Protein AF-A0A4R6JY33-F1 (afdb_monomer_lite)

pLDDT: mean 80.72, std 19.79, range [40.62, 96.75]

Structure (mmCIF, N/CA/C/O backbone):
data_AF-A0A4R6JY33-F1
#
_entry.id   AF-A0A4R6JY33-F1
#
loop_
_atom_site.group_PDB
_atom_site.id
_atom_site.type_symbol
_atom_site.label_atom_id
_atom_site.label_alt_id
_atom_site.label_comp_id
_atom_site.label_asym_id
_atom_site.label_entity_id
_atom_site.label_seq_id
_atom_site.pdbx_PDB_ins_code
_atom_site.Cartn_x
_atom_site.Cartn_y
_atom_site.Cartn_z
_atom_site.occupancy
_atom_site.B_iso_or_equiv
_atom_site.auth_seq_id
_atom_site.auth_comp_id
_atom_site.auth_asym_id
_atom_site.auth_atom_id
_atom_site.pdbx_PDB_model_num
ATOM 1 N N . MET A 1 1 ? 0.046 28.956 13.163 1.00 40.72 1 MET A N 1
ATOM 2 C CA . MET A 1 1 ? 0.186 27.718 12.369 1.00 40.72 1 MET A CA 1
ATOM 3 C C . MET A 1 1 ? -0.013 26.555 13.322 1.00 40.72 1 MET A C 1
ATOM 5 O O . MET A 1 1 ? 0.861 26.309 14.138 1.00 40.72 1 MET A O 1
ATOM 9 N N . THR A 1 2 ? -1.185 25.926 13.332 1.00 41.41 2 THR A N 1
ATOM 10 C CA . THR A 1 2 ? -1.399 24.719 14.141 1.00 41.41 2 THR A CA 1
ATOM 11 C C . THR A 1 2 ? -0.792 23.548 13.386 1.00 41.41 2 THR A C 1
ATOM 13 O O . THR A 1 2 ? -1.288 23.185 12.321 1.00 41.41 2 THR A O 1
ATOM 16 N N . ALA A 1 3 ? 0.311 23.000 13.899 1.00 53.78 3 ALA A N 1
ATOM 17 C CA . ALA A 1 3 ? 0.800 21.709 13.443 1.00 53.78 3 ALA A CA 1
ATOM 18 C C . ALA A 1 3 ? -0.327 20.698 13.684 1.00 53.78 3 ALA A C 1
ATOM 20 O O . ALA A 1 3 ? -0.821 20.583 14.807 1.00 53.78 3 ALA A O 1
ATOM 21 N N . GLN A 1 4 ? -0.799 20.046 12.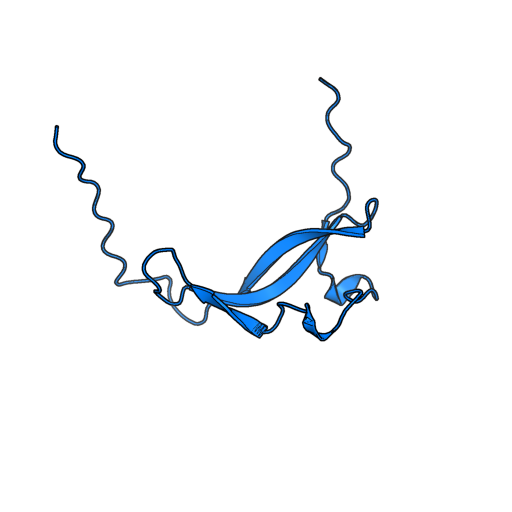622 1.00 55.59 4 GLN A N 1
ATOM 22 C CA . GLN A 1 4 ? -1.715 18.923 12.775 1.00 55.59 4 GLN A CA 1
ATOM 23 C C . GLN A 1 4 ? -0.982 17.883 13.633 1.00 55.59 4 GLN A C 1
ATOM 25 O O . GLN A 1 4 ? 0.213 17.670 13.389 1.00 55.59 4 GLN A O 1
ATOM 30 N N . PRO A 1 5 ? -1.628 17.287 14.651 1.00 57.16 5 PRO A N 1
ATOM 31 C CA . PRO A 1 5 ? -1.023 16.168 15.355 1.00 57.16 5 PRO A CA 1
ATOM 32 C C . PRO A 1 5 ? -0.579 15.161 14.296 1.00 57.16 5 PRO A C 1
ATOM 34 O O . PRO A 1 5 ? -1.315 14.894 13.346 1.00 57.16 5 PRO A O 1
ATOM 37 N N . THR A 1 6 ? 0.663 14.691 14.384 1.00 58.53 6 THR A N 1
ATOM 38 C CA . THR A 1 6 ? 1.146 13.639 13.494 1.00 58.53 6 THR A CA 1
ATOM 39 C C . THR A 1 6 ? 0.365 12.386 13.865 1.00 58.53 6 THR A C 1
ATOM 41 O O . THR A 1 6 ? 0.759 11.675 14.785 1.00 58.53 6 THR A O 1
ATOM 44 N N . GLY A 1 7 ? -0.793 12.189 13.226 1.00 66.81 7 GLY A N 1
ATOM 45 C CA . GLY A 1 7 ? -1.594 10.984 13.379 1.00 66.81 7 GLY A CA 1
ATOM 46 C C . GLY A 1 7 ? -0.688 9.779 13.172 1.00 66.81 7 GLY A C 1
ATOM 47 O O . GLY A 1 7 ? 0.224 9.813 12.336 1.00 66.81 7 GLY A O 1
ATOM 48 N N . THR A 1 8 ? -0.876 8.743 13.983 1.00 86.75 8 THR A N 1
ATOM 49 C CA . THR A 1 8 ? -0.032 7.553 13.871 1.00 86.75 8 THR A CA 1
ATOM 50 C C . THR A 1 8 ? -0.283 6.927 12.503 1.00 86.75 8 THR A C 1
ATOM 52 O O . THR A 1 8 ? -1.412 6.564 12.175 1.00 86.75 8 THR A O 1
ATOM 55 N N . LEU A 1 9 ? 0.764 6.860 11.677 1.00 92.5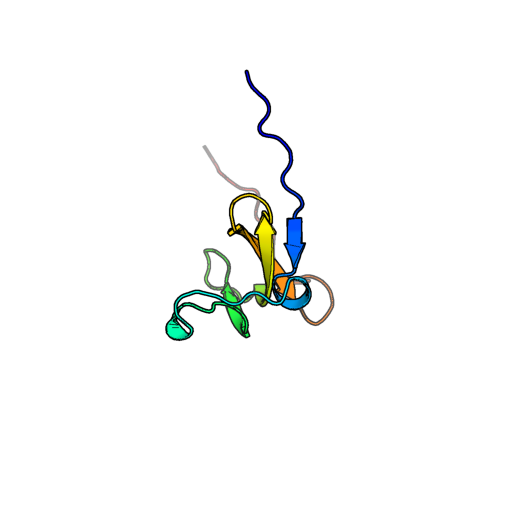6 9 LEU A N 1
ATOM 56 C CA . LEU A 1 9 ? 0.704 6.186 10.387 1.00 92.56 9 LEU A CA 1
ATOM 57 C C . LEU A 1 9 ? 1.014 4.713 10.596 1.00 92.56 9 LEU A C 1
ATOM 59 O O . LEU A 1 9 ? 2.116 4.369 11.023 1.00 92.56 9 LEU A O 1
ATOM 63 N N . GLN A 1 10 ? 0.056 3.857 10.264 1.00 95.12 10 GLN A N 1
ATOM 64 C CA . GLN A 1 10 ? 0.206 2.412 10.368 1.00 95.12 10 GLN A CA 1
ATOM 65 C C . GLN A 1 10 ? -0.139 1.741 9.030 1.00 95.12 10 GLN A C 1
ATOM 67 O O . GLN A 1 10 ? -1.017 2.237 8.317 1.00 95.12 10 GLN A O 1
ATOM 72 N 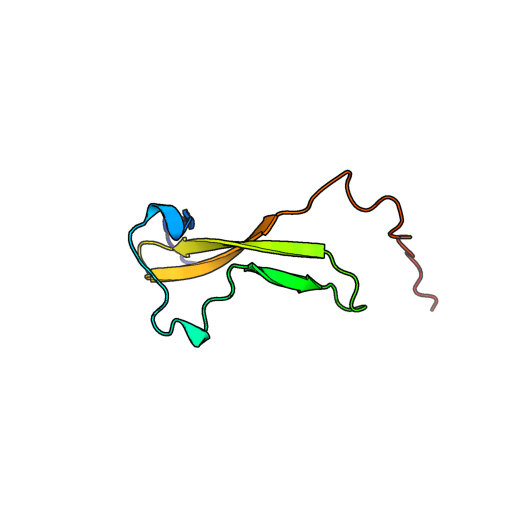N . PRO A 1 11 ? 0.529 0.637 8.653 1.00 95.44 11 PRO A N 1
ATOM 73 C CA . PRO A 1 11 ? 0.125 -0.161 7.499 1.00 95.44 11 PRO A CA 1
ATOM 74 C C . PRO A 1 11 ? -1.308 -0.672 7.674 1.00 95.44 11 PRO A C 1
ATOM 76 O O . PRO A 1 11 ? -1.655 -1.202 8.733 1.00 95.44 11 PRO A O 1
ATOM 79 N N . LEU A 1 12 ? -2.156 -0.525 6.652 1.00 96.25 12 LEU A N 1
ATOM 80 C CA . LEU A 1 12 ? -3.553 -0.958 6.693 1.00 96.25 12 LEU A CA 1
ATOM 81 C C . LEU A 1 12 ? -3.649 -2.441 7.069 1.00 96.25 12 LEU A C 1
ATOM 83 O O . LEU A 1 12 ? -4.531 -2.793 7.857 1.00 96.25 12 LEU A O 1
ATOM 87 N N . SER A 1 13 ? -2.717 -3.282 6.596 1.00 95.56 13 SER A N 1
ATOM 88 C CA . SER A 1 13 ? -2.667 -4.710 6.934 1.00 95.56 13 SER A CA 1
ATOM 89 C C . SER A 1 13 ? -2.526 -4.995 8.432 1.00 95.56 13 SER A C 1
ATOM 91 O O . SER A 1 13 ? -2.928 -6.062 8.887 1.00 95.56 13 SER A O 1
ATOM 93 N N . GLU A 1 14 ? -1.986 -4.055 9.208 1.00 95.44 14 GLU A N 1
ATOM 94 C CA . GLU A 1 14 ? -1.766 -4.196 10.651 1.00 95.44 14 GLU A CA 1
ATOM 95 C C . GLU A 1 14 ? -2.881 -3.569 11.498 1.00 95.44 14 GLU A C 1
ATOM 97 O O . GLU A 1 14 ? -2.920 -3.757 12.712 1.00 95.44 14 GLU A O 1
ATOM 102 N N . THR A 1 15 ? -3.803 -2.827 10.883 1.00 91.69 15 THR A N 1
ATOM 103 C CA . THR A 1 15 ? -4.863 -2.112 11.619 1.00 91.69 15 THR A CA 1
ATOM 104 C C . THR A 1 15 ? -6.136 -2.929 11.844 1.00 91.69 15 THR A C 1
ATOM 106 O O . THR A 1 15 ? -7.027 -2.486 12.569 1.00 91.69 15 THR A O 1
ATOM 109 N N . GLY A 1 16 ? -6.278 -4.080 11.176 1.00 91.19 16 GLY A N 1
ATOM 110 C CA . GLY A 1 16 ? -7.532 -4.844 11.137 1.00 91.19 16 GLY A CA 1
ATOM 111 C C . GLY A 1 16 ? -8.675 -4.147 10.381 1.00 91.19 16 GLY A C 1
ATOM 112 O O . GLY A 1 16 ? -9.809 -4.624 10.415 1.00 91.19 16 GLY A O 1
ATOM 113 N N . GLN A 1 17 ? -8.402 -3.024 9.709 1.00 91.81 17 GLN A N 1
ATOM 114 C CA . GLN A 1 17 ? -9.358 -2.313 8.862 1.00 91.81 17 GLN A CA 1
ATOM 115 C C . GLN A 1 17 ? -9.232 -2.763 7.401 1.00 91.81 17 GLN A C 1
ATOM 117 O O . GLN A 1 17 ? -8.278 -3.429 6.999 1.00 91.81 17 GLN A O 1
ATOM 122 N N . THR A 1 18 ? -10.206 -2.375 6.583 1.00 93.88 18 THR A N 1
ATOM 123 C CA . THR A 1 18 ? -10.183 -2.570 5.131 1.00 93.88 18 THR A CA 1
ATOM 124 C C . THR A 1 18 ? -10.727 -1.327 4.431 1.00 93.88 18 THR A C 1
ATOM 126 O O . THR A 1 18 ? -11.310 -0.450 5.073 1.00 93.88 18 THR A O 1
ATOM 129 N N . VAL A 1 19 ? -10.530 -1.233 3.118 1.00 94.38 19 VAL A N 1
ATOM 130 C CA . VAL A 1 19 ? -11.116 -0.162 2.306 1.00 94.38 19 VAL A CA 1
ATOM 131 C C . VAL A 1 19 ? -12.642 -0.293 2.250 1.00 94.38 19 VAL A C 1
ATOM 133 O O . VAL A 1 19 ? -13.184 -1.396 2.295 1.00 94.38 19 VAL A O 1
ATOM 136 N N . ALA A 1 20 ? -13.345 0.836 2.141 1.00 94.19 20 ALA A N 1
ATOM 137 C CA . ALA A 1 20 ? -14.811 0.855 2.140 1.00 94.19 20 ALA A CA 1
ATOM 138 C C . ALA A 1 20 ? -15.426 0.154 0.913 1.00 94.19 20 ALA A C 1
ATOM 140 O O . ALA A 1 20 ? -16.449 -0.513 1.038 1.00 94.19 20 ALA A O 1
ATOM 141 N N . ASP A 1 21 ? -14.793 0.295 -0.254 1.00 95.56 21 ASP A N 1
ATOM 142 C CA . ASP A 1 21 ? -15.154 -0.410 -1.484 1.00 95.56 21 ASP A CA 1
ATOM 143 C C . ASP A 1 21 ? -13.983 -1.311 -1.913 1.00 95.56 21 ASP A C 1
ATOM 145 O O . ASP A 1 21 ? -12.928 -0.787 -2.287 1.00 95.56 21 ASP A O 1
ATOM 149 N N . PRO A 1 22 ? -14.145 -2.647 -1.904 1.00 93.38 22 PRO A N 1
ATOM 150 C CA . PRO A 1 22 ? -13.125 -3.577 -2.385 1.00 93.38 22 PRO A CA 1
ATOM 151 C C . PRO A 1 22 ? -12.670 -3.312 -3.829 1.00 93.38 22 PRO A C 1
ATOM 153 O O . PRO A 1 22 ? -11.509 -3.551 -4.153 1.00 93.38 22 PRO A O 1
ATOM 156 N N . GLY A 1 23 ? -13.538 -2.778 -4.698 1.00 95.44 23 GLY A N 1
ATOM 157 C CA . GLY A 1 23 ? -13.182 -2.406 -6.074 1.00 95.44 23 GLY A CA 1
ATOM 158 C C . GLY A 1 23 ? -12.229 -1.206 -6.162 1.00 95.44 23 GLY A C 1
ATOM 159 O O . GLY A 1 23 ? -11.556 -1.006 -7.177 1.00 95.44 23 GLY A O 1
ATOM 160 N N . GLN A 1 24 ? -12.128 -0.424 -5.087 1.00 94.00 24 GLN A N 1
ATOM 161 C CA . GLN A 1 24 ? -11.191 0.690 -4.954 1.00 94.00 24 GLN A CA 1
ATOM 162 C C . GLN A 1 24 ? -9.921 0.310 -4.188 1.00 94.00 24 GLN A C 1
ATOM 164 O O . GLN A 1 24 ? -9.059 1.168 -4.006 1.00 94.00 24 GLN A O 1
ATOM 169 N N . ASP A 1 25 ? -9.750 -0.952 -3.776 1.00 95.94 25 ASP A N 1
ATOM 170 C CA . ASP A 1 25 ? -8.479 -1.386 -3.204 1.00 95.94 25 ASP A CA 1
ATOM 171 C C . ASP A 1 25 ? -7.384 -1.304 -4.274 1.00 95.94 25 ASP A C 1
ATOM 173 O O . ASP A 1 25 ? -7.486 -1.881 -5.366 1.00 95.94 25 ASP A O 1
ATOM 177 N N . VAL A 1 26 ? -6.353 -0.515 -3.983 1.00 96.38 26 VAL A N 1
ATOM 178 C CA . VAL A 1 26 ? -5.224 -0.293 -4.889 1.00 96.38 26 VAL A CA 1
ATOM 179 C C . VAL A 1 26 ? -4.038 -1.198 -4.592 1.00 96.38 26 VAL A C 1
ATOM 181 O O . VAL A 1 26 ? -3.090 -1.209 -5.377 1.00 96.38 26 VAL A O 1
ATOM 184 N N . ARG A 1 27 ? -4.080 -1.988 -3.514 1.00 95.81 27 ARG A N 1
ATOM 185 C CA . ARG A 1 27 ? -3.046 -2.988 -3.230 1.00 95.81 27 ARG A CA 1
ATOM 186 C C . ARG A 1 27 ? -2.988 -4.018 -4.361 1.00 95.81 27 ARG A C 1
ATOM 188 O O . ARG A 1 27 ? -4.003 -4.381 -4.952 1.00 95.81 27 ARG A O 1
ATOM 195 N N . GLY A 1 28 ? -1.778 -4.429 -4.725 1.00 95.25 28 GLY A N 1
ATOM 196 C CA . GLY A 1 28 ? -1.500 -5.281 -5.882 1.00 95.25 28 GLY A CA 1
ATOM 197 C C . GLY A 1 28 ? -1.505 -4.561 -7.239 1.00 95.25 28 GLY A C 1
ATOM 198 O O . GLY A 1 28 ? -1.118 -5.165 -8.242 1.00 95.25 28 GLY A O 1
ATOM 199 N N . ARG A 1 29 ? -1.898 -3.279 -7.320 1.00 95.94 29 ARG A N 1
ATOM 200 C CA . ARG A 1 29 ? -1.856 -2.529 -8.587 1.00 95.94 29 ARG A CA 1
ATOM 201 C C . ARG A 1 29 ? -0.426 -2.140 -8.956 1.00 95.94 29 ARG A C 1
ATOM 203 O O . ARG A 1 29 ? 0.430 -1.927 -8.100 1.00 95.94 29 ARG A O 1
ATOM 210 N N . THR A 1 30 ? -0.178 -2.031 -10.260 1.00 95.06 30 THR A N 1
ATOM 211 C CA . THR A 1 30 ? 1.115 -1.591 -10.799 1.00 95.06 30 THR A CA 1
ATOM 212 C C . THR A 1 30 ? 1.265 -0.083 -10.650 1.00 95.06 30 THR A C 1
ATOM 214 O O . THR A 1 30 ? 0.359 0.662 -11.018 1.00 95.06 30 THR A O 1
ATOM 217 N N . VAL A 1 31 ? 2.424 0.356 -10.164 1.00 93.56 31 VAL A N 1
ATOM 218 C CA . VAL A 1 31 ? 2.814 1.768 -10.150 1.00 93.56 31 VAL A CA 1
ATOM 219 C C . VAL A 1 31 ? 3.677 2.042 -11.374 1.00 93.56 31 VAL A C 1
ATOM 221 O O . VAL A 1 31 ? 4.640 1.313 -11.628 1.00 93.56 31 VAL A O 1
ATOM 224 N N . VAL A 1 32 ? 3.327 3.084 -12.120 1.00 92.19 32 VAL A N 1
ATOM 225 C CA . VAL A 1 32 ? 4.101 3.600 -13.254 1.00 92.19 32 VAL A CA 1
ATOM 226 C C . VAL A 1 32 ? 4.480 5.056 -13.000 1.00 92.19 32 VAL A C 1
ATOM 228 O O . VAL A 1 32 ? 3.750 5.758 -12.296 1.00 92.19 32 VAL A O 1
ATOM 231 N N . ASP A 1 33 ? 5.614 5.500 -13.537 1.00 90.00 33 ASP A N 1
ATOM 232 C CA . ASP A 1 33 ? 5.960 6.923 -13.572 1.00 90.00 33 ASP A CA 1
ATOM 233 C C . ASP A 1 33 ? 5.193 7.668 -14.682 1.00 90.00 33 ASP A C 1
ATOM 235 O O . ASP A 1 33 ? 4.340 7.099 -15.371 1.00 90.00 33 ASP A O 1
ATOM 239 N N . SER A 1 34 ? 5.474 8.963 -14.848 1.00 94.06 34 SER A N 1
ATOM 240 C CA . SER A 1 34 ? 4.824 9.811 -15.855 1.00 94.06 34 SER A CA 1
ATOM 241 C C . SER A 1 34 ? 5.091 9.389 -17.300 1.00 94.06 34 SER A C 1
ATOM 243 O O . SER A 1 34 ? 4.291 9.724 -18.171 1.00 94.06 34 SER A O 1
ATOM 245 N N . ASP A 1 35 ? 6.177 8.659 -17.551 1.00 93.62 35 ASP A N 1
ATOM 246 C CA . ASP A 1 35 ? 6.562 8.166 -18.875 1.00 93.62 35 ASP A CA 1
ATOM 247 C C . ASP A 1 35 ? 5.987 6.762 -19.145 1.00 93.62 35 ASP A C 1
ATOM 249 O O . ASP A 1 35 ? 6.168 6.193 -20.222 1.00 93.62 35 ASP A O 1
ATOM 253 N N . GLY A 1 36 ? 5.259 6.198 -18.173 1.00 90.31 36 GLY A N 1
ATOM 254 C CA . GLY A 1 36 ? 4.662 4.868 -18.245 1.00 90.31 36 GLY A CA 1
ATOM 255 C C . GLY A 1 36 ? 5.620 3.742 -17.854 1.00 90.31 36 GLY A C 1
ATOM 256 O O . GLY A 1 36 ? 5.269 2.568 -18.001 1.00 90.31 36 GLY A O 1
ATOM 257 N N . THR A 1 37 ? 6.809 4.059 -17.334 1.00 87.88 37 THR A N 1
ATOM 258 C CA . THR A 1 37 ? 7.770 3.039 -16.898 1.00 87.88 37 THR A CA 1
ATOM 259 C C . THR A 1 37 ? 7.311 2.422 -15.584 1.00 87.88 37 THR A C 1
ATOM 261 O O . THR A 1 37 ? 6.918 3.122 -14.651 1.00 87.88 37 THR A O 1
ATOM 264 N N . ARG A 1 38 ? 7.370 1.088 -15.478 1.00 88.50 38 ARG A N 1
ATOM 265 C CA . ARG A 1 38 ? 7.010 0.372 -14.247 1.00 88.50 38 ARG A CA 1
ATOM 266 C C . ARG A 1 38 ? 7.983 0.715 -13.116 1.00 88.50 38 ARG A C 1
ATOM 268 O O . ARG A 1 38 ? 9.165 0.404 -13.203 1.00 88.50 38 ARG A O 1
ATOM 275 N N . VAL A 1 39 ? 7.436 1.231 -12.018 1.00 89.75 39 VAL A N 1
ATOM 276 C CA . VAL A 1 39 ? 8.152 1.493 -10.761 1.00 89.75 39 VAL A CA 1
ATOM 277 C C . VAL A 1 39 ? 8.073 0.284 -9.826 1.00 89.75 39 VAL A C 1
ATOM 279 O O . VAL A 1 39 ? 9.067 -0.100 -9.218 1.00 89.75 39 VAL A O 1
ATOM 282 N N . GLY A 1 40 ? 6.901 -0.350 -9.720 1.00 92.94 40 GLY A N 1
ATOM 283 C CA . GLY A 1 40 ? 6.694 -1.458 -8.787 1.00 92.94 40 GLY A CA 1
ATOM 284 C C . GLY A 1 40 ? 5.234 -1.877 -8.648 1.00 92.94 40 GLY A C 1
ATOM 285 O O . GLY A 1 40 ? 4.429 -1.686 -9.565 1.00 92.94 40 GLY A O 1
ATOM 286 N N . THR A 1 41 ? 4.902 -2.456 -7.498 1.00 94.88 41 THR A N 1
ATOM 287 C CA . THR A 1 41 ? 3.543 -2.870 -7.124 1.00 94.88 41 THR A CA 1
ATOM 288 C C . THR A 1 41 ? 3.173 -2.253 -5.780 1.00 94.88 41 THR A C 1
ATOM 290 O O . THR A 1 41 ? 3.988 -2.265 -4.861 1.00 94.88 41 THR A O 1
ATOM 293 N N . VAL A 1 42 ? 1.952 -1.735 -5.635 1.00 96.44 42 VAL A N 1
ATOM 294 C CA . VAL A 1 42 ? 1.458 -1.267 -4.331 1.00 96.44 42 VAL A CA 1
ATOM 295 C C . VAL A 1 42 ? 1.345 -2.463 -3.385 1.00 96.44 42 VAL A C 1
ATOM 297 O O . VAL A 1 42 ? 0.548 -3.365 -3.632 1.00 96.44 42 VAL A O 1
ATOM 300 N N . ALA A 1 43 ? 2.123 -2.464 -2.310 1.00 96.06 43 ALA A N 1
ATOM 301 C CA . ALA A 1 43 ? 2.117 -3.516 -1.300 1.00 96.06 43 ALA A CA 1
ATOM 302 C C . ALA A 1 43 ? 1.102 -3.225 -0.189 1.00 96.06 43 ALA A C 1
ATOM 304 O O . ALA A 1 43 ? 0.331 -4.105 0.183 1.00 96.06 43 ALA A O 1
ATOM 305 N N . ASP A 1 44 ? 1.045 -1.977 0.292 1.00 96.75 44 ASP A N 1
ATOM 306 C CA . ASP A 1 44 ? 0.091 -1.584 1.333 1.00 96.75 44 ASP A CA 1
ATOM 307 C C . ASP A 1 44 ? -0.259 -0.085 1.315 1.00 96.75 44 ASP A C 1
ATOM 309 O O . ASP A 1 44 ? 0.314 0.701 0.556 1.00 96.75 44 ASP A O 1
ATOM 313 N N . LEU A 1 45 ? -1.210 0.311 2.162 1.00 96.31 45 LEU A N 1
ATOM 314 C CA . LEU A 1 45 ? -1.619 1.689 2.418 1.00 96.31 45 LEU A CA 1
ATOM 315 C C . LEU A 1 45 ? -1.176 2.106 3.819 1.00 96.31 45 LEU A C 1
ATOM 317 O O . LEU A 1 45 ? -1.541 1.454 4.791 1.00 96.31 45 LEU A O 1
ATOM 321 N N . LEU A 1 46 ? -0.455 3.219 3.949 1.00 95.62 46 LEU A N 1
ATOM 322 C CA . LEU A 1 46 ? -0.240 3.827 5.262 1.00 95.62 46 LEU A CA 1
ATOM 323 C C . LEU A 1 46 ? -1.446 4.690 5.606 1.00 95.62 46 LEU A C 1
ATOM 325 O O . LEU A 1 46 ? -1.742 5.672 4.912 1.00 95.62 46 LEU A O 1
ATOM 329 N N . VAL A 1 47 ? -2.137 4.310 6.675 1.00 94.94 47 VAL A N 1
ATOM 330 C CA . VAL A 1 47 ? -3.332 4.988 7.160 1.00 94.94 47 VAL A CA 1
ATOM 331 C C . VAL A 1 47 ? -3.022 5.801 8.402 1.00 94.94 47 VAL A C 1
ATOM 333 O O . VAL A 1 47 ? -2.354 5.342 9.321 1.00 94.94 47 VAL A O 1
ATOM 336 N N . ASP A 1 48 ? -3.543 7.017 8.413 1.00 93.56 48 ASP A N 1
ATOM 337 C CA . ASP A 1 48 ? -3.701 7.827 9.610 1.00 93.56 48 ASP A CA 1
ATOM 338 C C . ASP A 1 48 ? -4.812 7.198 10.453 1.00 93.56 48 ASP A C 1
ATOM 340 O O . ASP A 1 48 ? -5.973 7.154 10.027 1.00 93.56 48 ASP A O 1
ATOM 344 N N . THR A 1 49 ? -4.450 6.645 11.610 1.00 89.81 49 THR A N 1
ATOM 345 C CA . THR A 1 49 ? -5.384 5.899 12.460 1.00 89.81 49 THR A CA 1
ATOM 346 C C . THR A 1 49 ? -6.427 6.786 13.135 1.00 89.81 49 THR A C 1
ATOM 348 O O . THR A 1 49 ? -7.506 6.290 13.464 1.00 89.81 49 THR A O 1
ATOM 351 N N . ASP A 1 50 ? -6.141 8.079 13.304 1.00 91.38 50 ASP A N 1
ATOM 352 C CA . ASP A 1 50 ? -7.046 9.025 13.959 1.00 91.38 50 ASP A CA 1
ATOM 353 C C . ASP A 1 50 ? -8.139 9.476 12.985 1.00 91.38 50 ASP A C 1
ATOM 355 O O . ASP A 1 50 ? -9.326 9.494 13.319 1.00 91.38 50 ASP A O 1
ATOM 359 N N . GLU A 1 51 ? -7.757 9.777 11.740 1.00 91.94 51 GLU A N 1
ATOM 360 C CA . GLU A 1 51 ? -8.695 10.208 10.698 1.00 91.94 51 GLU A CA 1
ATOM 361 C C . GLU A 1 51 ? -9.287 9.061 9.866 1.00 91.94 51 GLU A C 1
ATOM 363 O O . GLU A 1 51 ? -10.240 9.286 9.115 1.00 91.94 51 GLU A O 1
ATOM 368 N N . LYS A 1 52 ? -8.727 7.849 9.969 1.00 91.56 52 LYS A N 1
ATOM 369 C CA . LYS A 1 52 ? -9.046 6.685 9.120 1.00 91.56 52 LYS A CA 1
ATOM 370 C C . LYS A 1 52 ? -8.890 6.992 7.629 1.00 91.56 52 LYS A C 1
ATOM 372 O O . LYS A 1 52 ? -9.739 6.647 6.806 1.00 91.56 52 LYS A O 1
ATOM 377 N N . LYS A 1 53 ? -7.795 7.670 7.279 1.00 93.00 53 LYS A N 1
ATOM 378 C CA . LYS A 1 53 ? -7.486 8.074 5.901 1.00 93.00 53 LYS A CA 1
ATOM 379 C C . LYS A 1 53 ? -6.147 7.518 5.454 1.00 93.00 53 LYS A C 1
ATOM 381 O O . LYS A 1 53 ? -5.145 7.688 6.141 1.00 93.00 53 LYS A O 1
ATOM 386 N N . ALA A 1 54 ? -6.115 6.927 4.262 1.00 93.44 54 ALA A N 1
ATOM 387 C CA . ALA A 1 54 ? -4.860 6.601 3.596 1.00 93.44 54 ALA A CA 1
ATOM 388 C C . ALA A 1 54 ? -4.106 7.894 3.242 1.00 93.44 54 ALA A C 1
ATOM 390 O O . ALA A 1 54 ? -4.686 8.824 2.677 1.00 93.44 54 ALA A O 1
ATOM 391 N N . ARG A 1 55 ? -2.819 7.954 3.590 1.00 94.38 55 ARG A N 1
ATOM 392 C CA . ARG A 1 55 ? -1.936 9.099 3.314 1.00 94.38 55 ARG A CA 1
ATOM 393 C C . ARG A 1 55 ? -0.829 8.759 2.325 1.00 94.38 55 ARG A C 1
ATOM 395 O O . ARG A 1 55 ? -0.412 9.635 1.576 1.00 94.38 55 ARG A O 1
ATOM 402 N N . PHE A 1 56 ? -0.381 7.503 2.307 1.00 94.69 56 PHE A N 1
ATOM 403 C CA . PHE A 1 56 ? 0.702 7.046 1.436 1.00 94.69 56 PHE A CA 1
ATOM 404 C C . PHE A 1 56 ? 0.469 5.621 0.937 1.00 94.69 56 PHE A C 1
ATOM 406 O O . PHE A 1 56 ? -0.262 4.842 1.551 1.00 94.69 56 PHE A O 1
ATOM 413 N N . LEU A 1 57 ? 1.139 5.288 -0.166 1.00 95.19 57 LEU A N 1
ATOM 414 C CA . LEU A 1 57 ? 1.247 3.934 -0.698 1.00 95.19 57 LEU A CA 1
ATOM 415 C C . LEU A 1 57 ? 2.634 3.387 -0.353 1.00 95.19 57 LEU A C 1
ATOM 417 O O . LEU A 1 57 ? 3.636 4.041 -0.639 1.00 95.19 57 LEU A O 1
ATOM 421 N N . SER A 1 58 ? 2.693 2.190 0.219 1.00 94.25 58 SER A N 1
ATOM 422 C CA . SER A 1 58 ? 3.922 1.401 0.249 1.00 94.25 58 SER A CA 1
ATOM 423 C C . SER A 1 58 ? 4.048 0.669 -1.084 1.00 94.25 58 SER A C 1
ATOM 425 O O . SER A 1 58 ? 3.091 0.030 -1.527 1.00 94.25 58 SER A O 1
ATOM 427 N N . VAL A 1 59 ? 5.197 0.781 -1.747 1.00 94.25 59 VAL A N 1
ATOM 428 C CA . VAL A 1 59 ? 5.435 0.188 -3.069 1.00 94.25 59 VAL A CA 1
ATOM 429 C C . VAL A 1 59 ? 6.623 -0.753 -2.978 1.00 94.25 59 VAL A C 1
ATOM 431 O O . VAL A 1 59 ? 7.738 -0.332 -2.680 1.00 94.25 59 VAL A O 1
ATOM 434 N N . GLU A 1 60 ? 6.384 -2.026 -3.268 1.00 90.19 60 GLU A N 1
ATOM 435 C CA . GLU A 1 60 ? 7.442 -3.019 -3.401 1.00 90.19 60 GLU A CA 1
ATOM 436 C C . GLU A 1 60 ? 8.012 -2.996 -4.821 1.00 90.19 60 GLU A C 1
ATOM 438 O O . GLU A 1 60 ? 7.280 -2.975 -5.820 1.00 90.19 60 GLU A O 1
ATOM 443 N N . HIS A 1 61 ? 9.339 -3.040 -4.908 1.00 82.31 61 HIS A N 1
ATOM 444 C CA . HIS A 1 61 ? 10.079 -3.206 -6.152 1.00 82.31 61 HIS A CA 1
ATOM 445 C C . HIS A 1 61 ? 11.029 -4.405 -6.019 1.00 82.31 61 HIS A C 1
ATOM 447 O O . HIS A 1 61 ? 11.751 -4.546 -5.035 1.00 82.31 61 HIS A O 1
ATOM 453 N N . GLY A 1 62 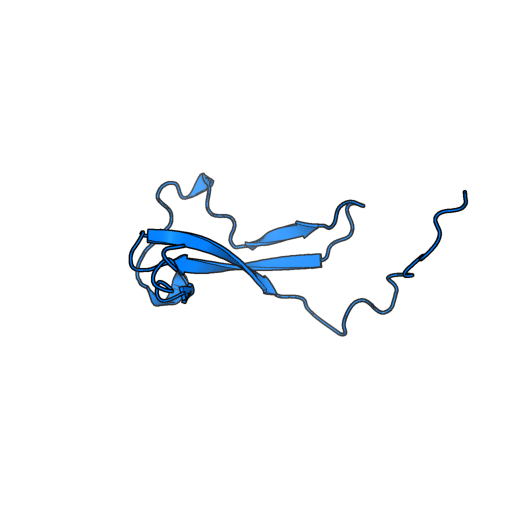? 11.017 -5.302 -7.006 1.00 57.06 62 GLY A N 1
ATOM 454 C CA . GLY A 1 62 ? 11.938 -6.437 -7.059 1.00 57.06 62 GLY A CA 1
ATOM 455 C C . GLY A 1 62 ? 13.236 -6.060 -7.773 1.00 57.06 62 GLY A C 1
ATOM 456 O O . GLY A 1 62 ? 13.191 -5.593 -8.907 1.00 57.06 62 GLY A O 1
ATOM 457 N N . GLY A 1 63 ? 14.384 -6.314 -7.139 1.00 56.81 63 GLY A N 1
ATOM 458 C CA . GLY A 1 63 ? 15.709 -6.169 -7.754 1.00 56.81 63 GLY A CA 1
ATOM 459 C C . GLY A 1 63 ? 16.296 -4.752 -7.713 1.00 56.81 63 GLY A C 1
ATOM 460 O O . GLY A 1 63 ? 15.616 -3.772 -7.414 1.00 56.81 63 GLY A O 1
ATOM 461 N N . ILE A 1 64 ? 17.609 -4.683 -7.957 1.00 49.72 64 ILE A N 1
ATOM 462 C CA . ILE A 1 64 ? 18.459 -3.486 -7.887 1.00 49.72 64 ILE A CA 1
ATOM 463 C C . ILE A 1 64 ? 17.852 -2.291 -8.636 1.00 49.72 64 ILE A C 1
ATOM 465 O O . ILE A 1 64 ? 17.870 -2.242 -9.859 1.00 49.72 64 ILE A O 1
ATOM 469 N N . LEU A 1 65 ? 17.319 -1.340 -7.865 1.00 58.03 65 LEU A N 1
ATOM 470 C CA . LEU A 1 65 ? 17.116 0.075 -8.188 1.00 58.03 65 LEU A CA 1
ATOM 471 C C . LEU A 1 65 ? 17.520 0.472 -9.619 1.00 58.03 65 LEU A C 1
ATOM 473 O O . LEU A 1 65 ? 18.657 0.880 -9.827 1.00 58.03 65 LEU A O 1
ATOM 477 N N . GLY A 1 66 ? 16.603 0.381 -10.586 1.00 51.81 66 GLY A N 1
ATOM 478 C CA . GLY A 1 66 ? 16.593 1.256 -11.764 1.00 51.81 66 GLY A CA 1
ATOM 479 C C . GLY A 1 66 ? 17.931 1.543 -12.465 1.00 51.81 66 GLY A C 1
ATOM 480 O O . GLY A 1 66 ? 18.115 2.667 -12.934 1.00 51.81 66 GLY A O 1
ATOM 481 N N . PHE A 1 67 ? 18.861 0.582 -12.571 1.00 44.28 67 PHE A N 1
ATOM 482 C CA . PHE A 1 67 ? 20.058 0.741 -13.402 1.00 44.28 67 PHE A CA 1
ATOM 483 C C . PHE A 1 67 ? 19.621 0.754 -14.873 1.00 44.28 67 PHE A C 1
ATOM 485 O O . PHE A 1 67 ? 19.527 -0.281 -15.526 1.00 44.28 67 PHE A O 1
ATOM 492 N N . GLY A 1 68 ? 19.268 1.944 -15.354 1.00 47.78 68 GLY A N 1
ATOM 493 C CA . GLY A 1 68 ? 18.706 2.187 -16.680 1.00 47.78 68 GLY A CA 1
ATOM 494 C C . GLY A 1 68 ? 17.877 3.470 -16.779 1.00 47.78 68 GLY A C 1
ATOM 495 O O . GLY A 1 68 ? 17.679 3.961 -17.887 1.00 47.78 68 GLY A O 1
ATOM 496 N N . ALA A 1 69 ? 17.440 4.062 -15.658 1.00 49.19 69 ALA A N 1
ATOM 497 C CA . ALA A 1 69 ? 16.831 5.390 -15.683 1.00 49.19 69 ALA A CA 1
ATOM 498 C C . ALA A 1 69 ? 17.922 6.433 -15.962 1.00 49.19 69 ALA A C 1
ATOM 500 O O . ALA A 1 69 ? 18.644 6.877 -15.067 1.00 49.19 69 ALA A O 1
ATO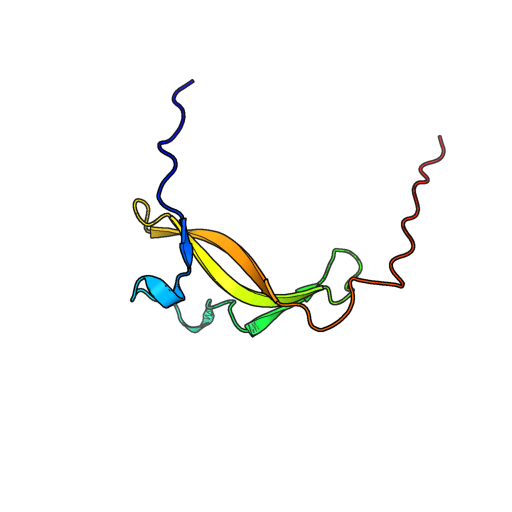M 501 N N . SER A 1 70 ? 18.083 6.787 -17.236 1.00 48.56 70 SER A N 1
ATOM 502 C CA . SER A 1 70 ? 18.942 7.888 -17.647 1.00 48.56 70 SER A CA 1
ATOM 503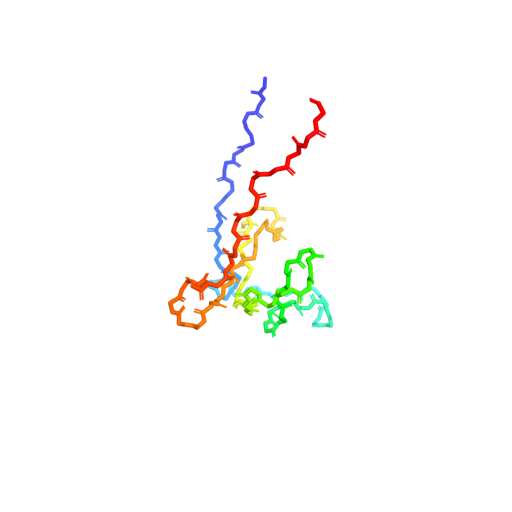 C C . SER A 1 70 ? 18.321 9.184 -17.127 1.00 48.56 70 SER A C 1
ATOM 505 O O . SER A 1 70 ? 17.387 9.720 -17.715 1.00 48.56 70 SER A O 1
ATOM 507 N N . PHE A 1 71 ? 18.822 9.682 -15.999 1.00 50.53 71 PHE A N 1
ATOM 508 C CA . PHE A 1 71 ? 18.511 11.027 -15.531 1.00 50.53 71 PHE A CA 1
ATOM 509 C C . PHE A 1 71 ? 19.013 12.024 -16.585 1.00 50.53 71 PHE A C 1
ATOM 511 O O . PHE A 1 71 ? 20.215 12.107 -16.835 1.00 50.53 71 PHE A O 1
ATOM 518 N N . TYR A 1 72 ? 18.098 12.750 -17.230 1.00 44.81 72 TYR A N 1
ATOM 519 C CA . TYR A 1 72 ? 18.417 13.819 -18.176 1.00 44.81 72 TYR A CA 1
ATOM 520 C C . TYR A 1 72 ? 18.178 15.171 -17.482 1.00 44.81 72 TYR A C 1
ATOM 522 O O . TYR A 1 72 ? 17.049 15.664 -17.477 1.00 44.81 72 TYR A O 1
ATOM 530 N N . PRO A 1 73 ? 19.192 15.808 -16.865 1.00 50.88 73 PRO A N 1
ATOM 531 C CA . PRO A 1 73 ? 19.063 17.193 -16.451 1.00 50.88 73 PRO A CA 1
ATOM 532 C C . PRO A 1 73 ? 19.344 18.060 -17.676 1.00 50.88 73 PRO A C 1
ATOM 534 O O . PRO A 1 73 ? 20.494 18.284 -18.048 1.00 50.88 73 PRO A O 1
ATOM 537 N N . GLY A 1 74 ? 18.296 18.536 -18.338 1.00 40.62 74 GLY A N 1
ATOM 538 C CA . GLY A 1 74 ? 18.476 19.434 -19.470 1.00 40.62 74 GLY A CA 1
ATOM 539 C C . GLY A 1 74 ? 17.208 20.177 -19.840 1.00 40.62 74 GLY A C 1
ATOM 540 O O . GLY A 1 74 ? 16.433 19.698 -20.658 1.00 40.62 74 GLY A O 1
ATOM 541 N N . PHE A 1 75 ? 17.038 21.381 -19.298 1.00 46.81 75 PHE A N 1
ATOM 542 C CA . PHE A 1 75 ? 16.256 22.416 -19.969 1.00 46.81 75 PHE A CA 1
ATOM 543 C C . PHE A 1 75 ? 17.229 23.444 -20.556 1.00 46.81 75 PHE A C 1
ATOM 545 O O . PHE A 1 75 ? 17.933 24.097 -19.785 1.00 46.81 75 PHE A O 1
ATOM 552 N N . PRO A 1 76 ? 17.281 23.619 -21.887 1.00 52.25 76 PRO A N 1
ATOM 553 C CA . PRO A 1 76 ? 17.855 24.811 -22.483 1.00 52.25 76 PRO A CA 1
ATOM 554 C C . PRO A 1 76 ? 16.810 25.932 -22.475 1.00 52.25 76 PRO A C 1
ATOM 556 O O . PRO A 1 76 ? 15.702 25.751 -22.989 1.00 52.25 76 PRO A O 1
ATOM 559 N N . ARG A 1 77 ? 17.180 27.095 -21.938 1.00 51.72 77 ARG A N 1
ATOM 560 C CA . ARG A 1 77 ? 16.835 28.404 -22.503 1.00 51.72 77 ARG A CA 1
ATOM 561 C C . ARG A 1 77 ? 18.005 29.349 -22.308 1.00 51.72 77 ARG A C 1
ATOM 563 O O . ARG A 1 77 ? 18.505 29.404 -21.166 1.00 51.72 77 ARG A O 1
#

InterPro domains:
  IPR011033 PRC-barrel-like superfamily [SSF50346] (7-62)
  IPR014747 Bacterial photosynthetic reaction centre, H-chain, C-terminal [G3DSA:3.90.50.10] (1-72)
  IPR027275 PRC-barrel domain [PF05239] (24-68)

Secondary structure (DSSP, 8-state):
--PPP-PPEEEGGGTT---SSGGG--TTPEEE-TT--EEEEEEEEEEETTTTEEEEEEEE--SSTTTT---------

Radius of gyration: 16.77 Å; chains: 1; bounding box: 35×35×38 Å

Sequence (77 aa):
MTAQPTGTLQPLSETGQTVADPGQDVRGRTVVDSDGTRVGTVADLLVDTDEKKARFLSVEHGGILGFGASFYPGFPR

Foldseek 3Di:
DDDDPPQDWDWCVPPPDDDPDPVPDQAQPFDADPVRHTPAGFHTFTARPVVRDGDDTDGDDPDDPCPPPPDDPDDDD

Organism: NCBI:txid52695